Protein AF-A0A822ZTL3-F1 (afdb_monomer_lite)

InterPro domains:
  IPR001005 SANT/Myb domain [cd00167] (25-45)
  IPR009057 Homedomain-like superfamily [SSF46689] (22-49)

Sequence (53 aa):
MFVLERRQGSKLAFTRTRNAYLQSRWSLIAGRIPGRTAVEIEKYWTSRYSTSE

pLDDT: mean 70.39, std 15.46, range [40.81, 92.0]

Foldseek 3Di:
DDDDDPPPPDPPPVVVVVVVVQLVVLQVVQVVPPPDHSVNVVVVVCVVPVPDD

Structure (mmCIF, N/CA/C/O backbone):
data_AF-A0A822ZTL3-F1
#
_entry.id   AF-A0A822ZTL3-F1
#
loop_
_atom_site.group_PDB
_atom_site.id
_atom_site.type_symbol
_atom_site.label_atom_id
_atom_site.label_alt_id
_atom_site.label_comp_id
_atom_site.label_asym_id
_atom_site.label_entity_id
_atom_site.label_seq_id
_atom_site.pdbx_PDB_ins_code
_atom_site.Cartn_x
_atom_site.Cartn_y
_atom_site.Cartn_z
_atom_site.occupancy
_atom_site.B_iso_or_equiv
_atom_site.auth_seq_id
_atom_site.auth_comp_id
_atom_site.auth_asym_id
_atom_site.auth_atom_id
_atom_site.pdbx_PDB_model_num
ATOM 1 N N . MET A 1 1 ? 29.569 32.798 8.390 1.00 50.00 1 MET A N 1
ATOM 2 C CA . MET A 1 1 ? 28.484 32.426 9.322 1.00 50.00 1 MET A CA 1
ATOM 3 C C . MET A 1 1 ? 27.156 32.748 8.654 1.00 50.00 1 MET A C 1
AT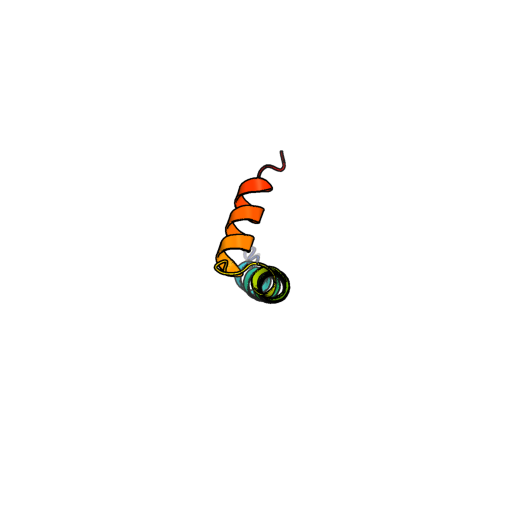OM 5 O O . MET A 1 1 ? 26.754 33.893 8.711 1.00 50.00 1 MET A O 1
ATOM 9 N N . PHE A 1 2 ? 26.528 31.788 7.970 1.00 40.81 2 PHE A N 1
ATOM 10 C CA . PHE A 1 2 ? 25.125 31.874 7.544 1.00 40.81 2 PHE A CA 1
ATOM 11 C C . PHE A 1 2 ? 24.542 30.456 7.464 1.00 40.81 2 PHE A C 1
ATOM 13 O O . PHE A 1 2 ? 24.936 29.656 6.625 1.00 40.81 2 PHE A O 1
ATOM 20 N N . VAL A 1 3 ? 23.697 30.184 8.458 1.00 54.19 3 VAL A N 1
ATOM 21 C CA . VAL A 1 3 ? 22.413 29.469 8.439 1.00 54.19 3 VAL A CA 1
ATOM 22 C C . VAL A 1 3 ? 22.308 28.101 7.739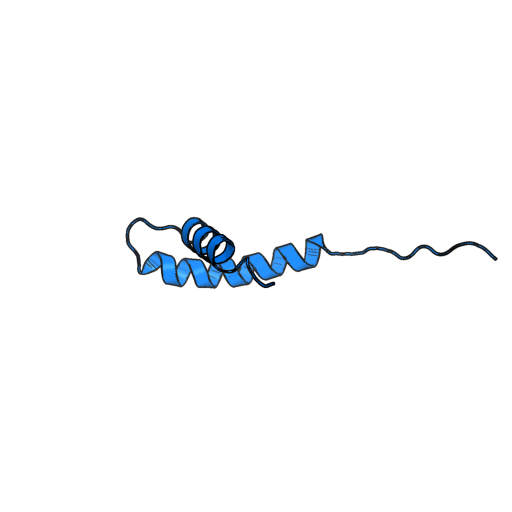 1.00 54.19 3 VAL A C 1
ATOM 24 O O . VAL A 1 3 ? 22.484 27.932 6.539 1.00 54.19 3 VAL A O 1
ATOM 27 N N . LEU A 1 4 ? 21.904 27.140 8.573 1.00 52.00 4 LEU A N 1
ATOM 28 C CA . LEU A 1 4 ? 21.371 25.812 8.289 1.00 52.00 4 LEU A CA 1
ATOM 29 C C . LEU A 1 4 ? 20.194 25.847 7.298 1.00 52.00 4 LEU A C 1
ATOM 31 O O . LEU A 1 4 ? 19.134 26.362 7.633 1.00 52.00 4 LEU A O 1
ATOM 35 N N . GLU A 1 5 ? 20.316 25.159 6.165 1.00 44.91 5 GLU A N 1
ATOM 36 C CA . GLU A 1 5 ? 19.166 24.753 5.346 1.00 44.91 5 GLU A CA 1
ATOM 37 C C . GLU A 1 5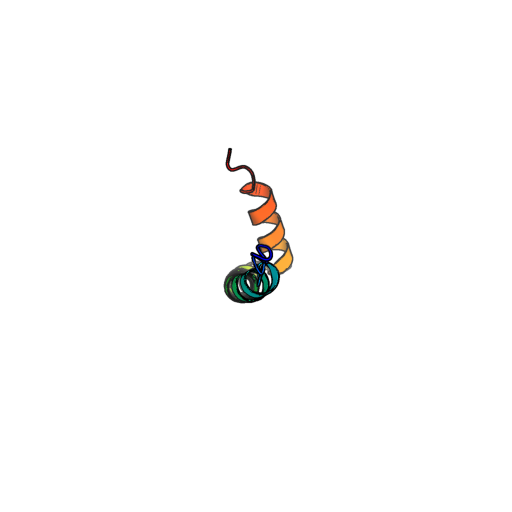 ? 19.201 23.224 5.218 1.00 44.91 5 GLU A C 1
ATOM 39 O O . GLU A 1 5 ? 19.761 22.651 4.278 1.00 44.91 5 GLU A O 1
ATOM 44 N N . ARG A 1 6 ? 18.642 22.523 6.215 1.00 53.75 6 ARG A N 1
ATOM 45 C CA . ARG A 1 6 ? 18.374 21.088 6.071 1.00 53.75 6 ARG A CA 1
ATOM 46 C C . ARG A 1 6 ? 17.282 20.924 5.015 1.00 53.75 6 ARG A C 1
ATOM 48 O O . ARG A 1 6 ? 16.101 21.064 5.320 1.00 53.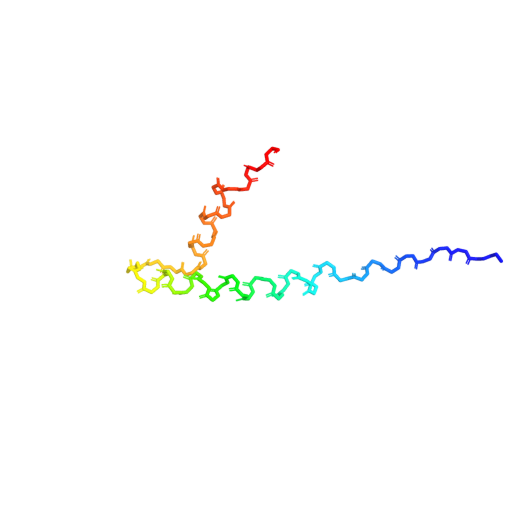75 6 ARG A O 1
ATOM 55 N N . ARG A 1 7 ? 17.665 20.589 3.779 1.00 54.03 7 ARG A N 1
ATOM 56 C CA . ARG A 1 7 ? 16.721 20.158 2.740 1.00 54.03 7 ARG A CA 1
ATOM 57 C C . ARG A 1 7 ? 15.973 18.913 3.222 1.00 54.03 7 ARG A C 1
ATOM 59 O O . ARG A 1 7 ? 16.504 17.807 3.174 1.00 54.03 7 ARG A O 1
ATOM 66 N N . GLN A 1 8 ? 14.723 19.084 3.639 1.00 54.16 8 GLN A N 1
ATOM 67 C CA . GLN A 1 8 ? 13.759 18.004 3.874 1.00 54.16 8 GLN A CA 1
ATOM 68 C C . GLN A 1 8 ? 13.295 17.418 2.528 1.00 54.16 8 GLN A C 1
ATOM 70 O O . GLN A 1 8 ? 12.124 17.488 2.158 1.00 54.16 8 GLN A O 1
ATOM 75 N N . GLY A 1 9 ? 14.230 16.865 1.756 1.00 57.41 9 GLY A N 1
ATOM 76 C CA . GLY A 1 9 ? 13.916 16.126 0.545 1.00 57.41 9 GLY A CA 1
ATOM 77 C C . GLY A 1 9 ? 13.233 14.799 0.882 1.00 57.41 9 GLY A C 1
ATOM 78 O O . GLY A 1 9 ? 13.781 13.975 1.607 1.00 57.41 9 GLY A O 1
ATOM 79 N N . SER A 1 10 ? 12.070 14.575 0.265 1.00 56.84 10 SER A N 1
ATOM 80 C CA . SER A 1 10 ? 11.655 13.249 -0.225 1.00 56.84 10 SER A CA 1
ATOM 81 C C . SER A 1 10 ? 10.835 12.314 0.680 1.00 56.84 10 SER A C 1
ATOM 83 O O . SER A 1 10 ? 10.848 11.107 0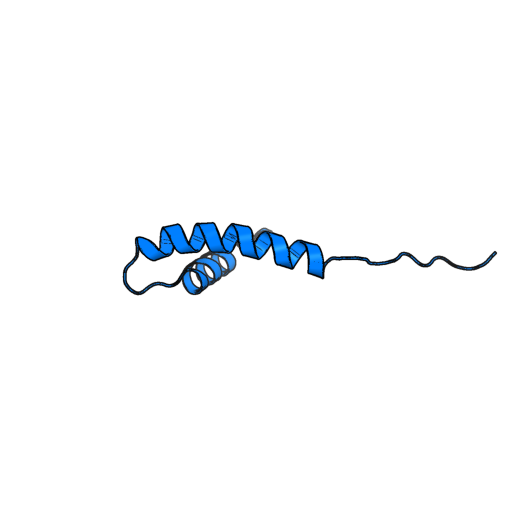.449 1.00 56.84 10 SER A O 1
ATOM 85 N N . LYS A 1 11 ? 9.999 12.801 1.611 1.00 55.16 11 LYS A N 1
ATOM 86 C CA . LYS A 1 11 ? 8.952 11.926 2.208 1.00 55.16 11 LYS A CA 1
ATOM 87 C C . LYS A 1 11 ? 7.928 11.430 1.170 1.00 55.16 11 LYS A C 1
ATOM 89 O O . LYS A 1 11 ? 7.455 10.300 1.266 1.00 55.16 11 LYS A O 1
ATOM 94 N N . LEU A 1 12 ? 7.635 12.246 0.152 1.00 54.31 12 LEU A N 1
ATOM 95 C CA . LEU A 1 12 ? 6.648 11.967 -0.905 1.00 54.31 12 LEU A CA 1
ATOM 96 C C . LEU A 1 12 ? 7.162 11.020 -2.006 1.00 54.31 12 LEU A C 1
ATOM 98 O O . LEU A 1 12 ? 6.390 10.251 -2.573 1.00 54.31 12 LEU A O 1
ATOM 102 N N . ALA A 1 13 ? 8.466 11.035 -2.298 1.00 54.41 13 ALA A N 1
ATOM 103 C CA . ALA A 1 13 ? 9.053 10.150 -3.308 1.00 54.41 13 ALA A CA 1
ATOM 104 C C . ALA A 1 13 ? 9.176 8.703 -2.798 1.00 54.41 13 ALA A C 1
ATOM 106 O O . ALA A 1 13 ? 8.911 7.761 -3.537 1.00 54.41 13 ALA A O 1
ATOM 107 N N . PHE A 1 14 ? 9.499 8.524 -1.512 1.00 53.12 14 PHE A N 1
ATOM 108 C CA . PHE A 1 14 ? 9.601 7.203 -0.885 1.00 53.12 14 PHE A CA 1
ATOM 109 C C . PHE A 1 14 ? 8.233 6.528 -0.685 1.00 53.12 14 PHE A C 1
ATOM 111 O O . PHE A 1 14 ? 8.081 5.325 -0.902 1.00 53.12 14 PHE A O 1
ATOM 118 N N . THR A 1 15 ? 7.206 7.302 -0.322 1.00 54.38 15 THR A N 1
ATOM 119 C CA . THR A 1 15 ? 5.835 6.785 -0.160 1.00 54.38 15 THR A CA 1
ATOM 120 C C . THR A 1 15 ? 5.210 6.360 -1.487 1.00 54.38 15 THR A C 1
ATOM 122 O O . THR A 1 15 ? 4.520 5.341 -1.530 1.00 54.38 15 THR A O 1
ATOM 125 N N . ARG A 1 16 ? 5.504 7.067 -2.586 1.00 58.56 16 ARG A N 1
ATOM 126 C CA . ARG A 1 16 ? 4.966 6.751 -3.918 1.00 58.56 16 ARG A CA 1
ATOM 127 C C . ARG A 1 16 ? 5.434 5.390 -4.451 1.00 58.56 16 ARG A C 1
ATOM 129 O O . ARG A 1 16 ? 4.625 4.660 -5.014 1.00 58.56 16 ARG A O 1
ATOM 136 N N . THR A 1 17 ? 6.693 5.012 -4.234 1.00 55.84 17 THR A N 1
ATOM 137 C CA . THR A 1 17 ? 7.248 3.747 -4.760 1.00 55.84 17 THR A CA 1
ATOM 138 C C . THR A 1 17 ? 6.872 2.533 -3.906 1.00 55.84 17 THR A C 1
ATOM 140 O O . THR A 1 17 ? 6.582 1.464 -4.440 1.00 55.84 17 THR A O 1
ATOM 143 N N . ARG A 1 18 ? 6.806 2.687 -2.574 1.00 58.78 18 ARG A N 1
ATOM 144 C CA . ARG A 1 18 ? 6.398 1.608 -1.657 1.00 58.78 18 ARG A CA 1
ATOM 145 C C . ARG A 1 18 ? 4.958 1.159 -1.909 1.00 58.78 18 ARG A C 1
ATOM 147 O O . ARG A 1 18 ? 4.690 -0.040 -1.950 1.00 58.78 18 ARG A O 1
ATOM 154 N N . ASN A 1 19 ? 4.049 2.115 -2.097 1.00 62.00 19 ASN A N 1
ATOM 155 C CA . ASN A 1 19 ? 2.638 1.816 -2.327 1.00 62.00 19 ASN A CA 1
ATOM 156 C C . ASN A 1 19 ? 2.441 1.043 -3.641 1.00 62.00 19 ASN A C 1
ATOM 158 O O . ASN A 1 19 ? 1.645 0.115 -3.668 1.00 62.00 19 ASN A O 1
ATOM 162 N N . ALA A 1 20 ? 3.225 1.324 -4.690 1.00 63.00 20 ALA A N 1
ATOM 163 C CA . ALA A 1 20 ? 3.153 0.583 -5.953 1.00 63.00 20 ALA A CA 1
ATOM 164 C C . ALA A 1 20 ? 3.533 -0.904 -5.801 1.00 63.00 20 ALA A C 1
ATOM 166 O O . ALA A 1 20 ? 2.844 -1.778 -6.323 1.00 63.00 20 ALA A O 1
ATOM 167 N N . TYR A 1 21 ? 4.588 -1.215 -5.038 1.00 62.44 21 TYR A N 1
ATOM 168 C CA . TYR A 1 21 ? 4.981 -2.606 -4.774 1.00 62.44 21 TYR A CA 1
ATOM 169 C C . TYR A 1 21 ? 3.942 -3.358 -3.924 1.00 62.44 21 TYR A C 1
ATOM 171 O O . TYR A 1 21 ? 3.657 -4.532 -4.163 1.00 62.44 21 TYR A O 1
ATOM 179 N N . LEU A 1 22 ? 3.343 -2.679 -2.942 1.00 69.19 22 LEU A N 1
ATOM 180 C CA . LEU A 1 22 ? 2.288 -3.252 -2.102 1.00 69.19 22 LEU A CA 1
ATOM 181 C C . LEU A 1 22 ? 0.988 -3.466 -2.884 1.00 69.19 22 LEU A C 1
ATOM 183 O O . LEU A 1 22 ? 0.364 -4.517 -2.750 1.00 69.19 22 LEU A O 1
ATOM 187 N N . GLN A 1 23 ? 0.626 -2.531 -3.760 1.00 72.44 23 GLN A N 1
ATOM 188 C CA . GLN A 1 23 ? -0.555 -2.621 -4.613 1.00 72.44 23 GLN A CA 1
ATOM 189 C C . GLN A 1 23 ? -0.492 -3.842 -5.542 1.00 72.44 23 GLN A C 1
ATOM 191 O O . GLN A 1 23 ? -1.486 -4.551 -5.684 1.00 72.44 23 GLN A O 1
ATOM 196 N N . SER A 1 24 ? 0.692 -4.185 -6.063 1.00 78.44 24 SER A N 1
ATOM 197 C CA . SER A 1 24 ? 0.905 -5.429 -6.819 1.00 78.44 24 SER A CA 1
ATOM 198 C C . SER A 1 24 ? 0.608 -6.694 -6.002 1.00 78.44 24 SER A C 1
ATOM 200 O O . SER A 1 24 ? 0.024 -7.643 -6.525 1.00 78.44 24 SER A O 1
ATOM 202 N N . ARG A 1 25 ? 0.953 -6.721 -4.707 1.00 85.50 25 ARG A N 1
ATOM 203 C CA . ARG A 1 25 ? 0.640 -7.862 -3.824 1.00 85.50 25 ARG A CA 1
ATOM 204 C C . ARG A 1 25 ? -0.857 -7.960 -3.547 1.00 85.50 25 ARG A C 1
ATOM 206 O O . ARG A 1 25 ? -1.406 -9.059 -3.569 1.00 85.50 25 ARG A O 1
ATOM 213 N N . TRP A 1 26 ? -1.517 -6.826 -3.332 1.00 87.56 26 TRP A N 1
ATOM 214 C CA . TRP A 1 26 ? -2.958 -6.785 -3.100 1.00 87.56 26 TRP A CA 1
ATOM 215 C C . TRP A 1 26 ? -3.761 -7.207 -4.330 1.00 87.56 26 TRP A C 1
ATOM 217 O O . TRP A 1 26 ? -4.746 -7.920 -4.175 1.00 87.56 26 TRP A O 1
ATOM 227 N N . SER A 1 27 ? -3.309 -6.879 -5.543 1.00 85.25 27 SER A N 1
ATOM 228 C CA . SER A 1 27 ? -3.938 -7.337 -6.792 1.00 85.25 27 SER A CA 1
ATOM 229 C C . SER A 1 27 ? -3.936 -8.863 -6.943 1.00 85.25 27 SER A C 1
ATOM 231 O O . SER A 1 27 ? -4.943 -9.438 -7.352 1.00 85.25 27 SER A O 1
ATOM 233 N N . LEU A 1 28 ? -2.857 -9.545 -6.538 1.00 88.25 28 LEU A N 1
ATOM 234 C CA . LEU A 1 28 ? -2.781 -11.016 -6.547 1.00 88.25 28 LEU A CA 1
ATOM 235 C C . LEU A 1 28 ? -3.714 -11.683 -5.525 1.00 88.25 28 LEU A C 1
ATOM 237 O O . LEU A 1 28 ? -4.109 -12.838 -5.699 1.00 88.25 28 LEU A O 1
ATOM 241 N N . ILE A 1 29 ? -4.026 -10.985 -4.434 1.00 86.44 29 ILE A N 1
ATOM 242 C CA . ILE A 1 29 ? -4.945 -11.463 -3.394 1.00 86.44 29 ILE A CA 1
ATOM 243 C C . ILE A 1 29 ? -6.390 -11.169 -3.813 1.00 86.44 29 ILE A C 1
ATOM 245 O O . ILE A 1 29 ? -7.237 -12.054 -3.741 1.00 86.44 29 ILE A O 1
ATOM 249 N N . ALA A 1 30 ? -6.656 -9.968 -4.329 1.00 87.62 30 ALA A N 1
ATOM 250 C CA . ALA A 1 30 ? -7.955 -9.552 -4.850 1.00 87.62 30 ALA A CA 1
ATOM 251 C C . ALA A 1 30 ? -8.430 -10.447 -6.002 1.00 87.62 30 ALA A C 1
ATOM 253 O O . ALA A 1 30 ? -9.588 -10.845 -6.025 1.00 87.62 30 ALA A O 1
ATOM 254 N N . GLY A 1 31 ? -7.526 -10.874 -6.890 1.00 87.56 31 GLY A N 1
ATOM 255 C CA . GLY A 1 31 ? -7.852 -11.832 -7.953 1.00 87.56 31 GLY A CA 1
ATOM 256 C C . GLY A 1 31 ? -8.348 -13.197 -7.452 1.00 87.56 31 GLY A C 1
ATOM 257 O O . GLY A 1 31 ? -8.959 -13.936 -8.215 1.00 87.56 31 GLY A O 1
ATOM 258 N N . ARG A 1 32 ? -8.118 -13.534 -6.174 1.00 92.00 32 ARG A N 1
ATOM 259 C CA . ARG A 1 32 ? -8.618 -14.762 -5.536 1.00 92.00 32 ARG A CA 1
ATOM 260 C C . ARG A 1 32 ? -9.923 -14.561 -4.758 1.00 92.00 32 ARG A C 1
ATOM 262 O O . ARG A 1 32 ? -10.517 -15.551 -4.344 1.00 92.00 32 ARG A O 1
ATOM 269 N N . ILE A 1 33 ? -10.368 -13.320 -4.544 1.00 88.19 33 ILE A N 1
ATOM 270 C CA . ILE A 1 33 ? -11.574 -12.997 -3.771 1.00 88.19 33 ILE A CA 1
ATOM 271 C C . ILE A 1 33 ? -12.574 -12.301 -4.704 1.00 88.19 33 ILE A C 1
ATOM 273 O O . ILE A 1 33 ? -12.446 -11.098 -4.951 1.00 88.19 33 ILE A O 1
ATOM 277 N N . PRO A 1 34 ? -13.578 -13.025 -5.235 1.00 84.25 34 PRO A N 1
ATOM 278 C CA . PRO A 1 34 ? -14.535 -12.436 -6.160 1.00 84.25 34 PRO A CA 1
ATOM 279 C C . PRO A 1 34 ? -15.265 -11.257 -5.505 1.00 84.25 34 PRO A C 1
ATOM 281 O O . PRO A 1 34 ? -15.741 -11.334 -4.372 1.00 84.25 34 PRO A O 1
ATOM 284 N N . GLY A 1 35 ? -15.322 -10.139 -6.228 1.00 87.25 35 GLY A N 1
ATOM 285 C CA . GLY A 1 35 ? -16.001 -8.920 -5.791 1.00 87.25 35 GLY A CA 1
ATOM 286 C C . GLY A 1 35 ? -15.224 -8.038 -4.812 1.00 87.25 35 GLY A C 1
ATOM 287 O O . GLY A 1 35 ? -15.852 -7.158 -4.225 1.00 87.25 35 GLY A O 1
ATOM 288 N N . ARG A 1 36 ? -13.915 -8.266 -4.592 1.00 88.19 36 ARG A N 1
ATOM 289 C CA . ARG A 1 36 ? -13.030 -7.424 -3.754 1.00 88.19 36 ARG A CA 1
ATOM 290 C C . ARG A 1 36 ? -11.895 -6.855 -4.594 1.00 88.19 36 ARG A C 1
ATOM 292 O O . ARG A 1 36 ? -11.287 -7.563 -5.390 1.00 88.19 36 ARG A O 1
ATOM 299 N N . THR A 1 37 ? -11.596 -5.574 -4.400 1.00 89.69 37 THR A N 1
ATOM 300 C CA . THR A 1 37 ? -10.498 -4.888 -5.090 1.00 89.69 37 THR A CA 1
ATOM 301 C C . THR A 1 37 ? -9.239 -4.822 -4.226 1.00 89.69 37 THR A C 1
ATOM 303 O O . THR A 1 37 ? -9.301 -4.838 -2.997 1.00 89.69 37 THR A O 1
ATOM 306 N N . ALA A 1 38 ? -8.074 -4.697 -4.868 1.00 87.00 38 ALA A N 1
ATOM 307 C CA . ALA A 1 38 ? -6.788 -4.538 -4.182 1.00 87.00 38 ALA A CA 1
ATOM 308 C C . ALA A 1 38 ? -6.802 -3.377 -3.169 1.00 87.00 38 ALA A C 1
ATOM 310 O O . ALA A 1 38 ? -6.273 -3.503 -2.068 1.00 87.00 38 ALA A O 1
ATOM 311 N N . VAL A 1 39 ? -7.472 -2.277 -3.527 1.00 85.00 39 VAL A N 1
ATOM 312 C CA . VAL A 1 39 ? -7.598 -1.064 -2.705 1.00 85.00 39 VAL A CA 1
ATOM 313 C C . VAL A 1 39 ? -8.427 -1.310 -1.442 1.00 85.00 39 VAL A C 1
ATOM 315 O O . VAL A 1 39 ? -8.095 -0.796 -0.375 1.00 85.00 39 VAL A O 1
ATOM 318 N N . GLU A 1 40 ? -9.502 -2.092 -1.535 1.00 87.25 40 GLU A N 1
ATOM 319 C CA . GLU A 1 40 ? -10.336 -2.425 -0.374 1.00 87.25 40 GLU A CA 1
ATOM 320 C C . GLU A 1 40 ? -9.600 -3.337 0.609 1.00 87.25 40 GLU A C 1
ATOM 322 O O . GLU A 1 40 ? -9.681 -3.127 1.820 1.00 87.25 40 GLU A O 1
ATOM 327 N N . ILE A 1 41 ? -8.839 -4.309 0.097 1.00 86.94 41 ILE A N 1
ATOM 328 C CA . ILE A 1 41 ? -8.037 -5.216 0.927 1.00 86.94 41 ILE A CA 1
ATOM 329 C C . ILE A 1 41 ? -6.901 -4.448 1.615 1.00 86.94 41 ILE A C 1
ATOM 331 O O . ILE A 1 41 ? -6.691 -4.619 2.817 1.00 86.94 41 ILE A O 1
ATOM 335 N N . GLU A 1 42 ? -6.219 -3.558 0.886 1.00 86.75 42 GLU A N 1
ATOM 336 C CA . GLU A 1 42 ? -5.197 -2.668 1.444 1.00 86.75 42 GLU A CA 1
ATOM 337 C C . GLU A 1 42 ? -5.770 -1.826 2.590 1.00 86.75 42 GLU A C 1
ATOM 339 O O . GLU A 1 42 ? -5.250 -1.870 3.704 1.00 86.75 42 GLU A O 1
ATOM 344 N N . LYS A 1 43 ? -6.891 -1.128 2.356 1.00 85.75 43 LYS A N 1
ATOM 345 C CA . LYS A 1 43 ? -7.555 -0.304 3.379 1.00 85.75 43 LYS A CA 1
ATOM 346 C C . LYS A 1 43 ? -7.956 -1.105 4.612 1.00 85.75 43 LYS A C 1
ATOM 348 O O . LYS A 1 43 ? -7.732 -0.641 5.728 1.00 85.75 43 LYS A O 1
ATOM 353 N N . TYR A 1 44 ? -8.536 -2.291 4.427 1.00 85.31 44 TYR A N 1
ATOM 354 C CA . TYR A 1 44 ? -8.926 -3.158 5.536 1.00 85.31 44 TYR A CA 1
ATOM 355 C C . TYR A 1 44 ? -7.716 -3.559 6.389 1.00 85.31 44 TYR A C 1
ATOM 357 O O . TYR A 1 44 ? -7.760 -3.459 7.615 1.00 85.31 44 TYR A O 1
ATOM 365 N N . TRP A 1 45 ? -6.617 -3.962 5.746 1.00 82.62 45 TRP A N 1
ATOM 366 C CA . TRP A 1 45 ? -5.406 -4.386 6.444 1.00 82.62 45 TRP A CA 1
ATOM 367 C C . TRP A 1 45 ? -4.725 -3.226 7.170 1.00 82.62 45 TRP A C 1
ATOM 369 O O . TRP A 1 45 ? -4.398 -3.340 8.351 1.00 82.62 45 TRP A O 1
ATOM 379 N N . THR A 1 46 ? -4.563 -2.081 6.504 1.00 79.75 46 THR A N 1
ATOM 380 C CA . THR A 1 46 ? -3.991 -0.885 7.132 1.00 79.75 46 THR A CA 1
ATOM 381 C C . THR A 1 46 ? -4.853 -0.419 8.302 1.00 79.75 46 THR A C 1
ATOM 383 O O . THR A 1 46 ? -4.312 -0.102 9.351 1.00 79.75 46 THR A O 1
ATOM 386 N N . SER A 1 47 ? -6.183 -0.465 8.194 1.00 81.88 47 SER A N 1
ATOM 387 C CA . SER A 1 47 ? -7.071 -0.120 9.312 1.00 81.88 47 SER A CA 1
ATOM 388 C C . SER A 1 47 ? -6.979 -1.094 10.490 1.00 81.88 47 SER A C 1
ATOM 390 O O . SER A 1 47 ? -7.196 -0.673 11.621 1.00 81.88 47 SER A O 1
ATOM 392 N N . ARG A 1 48 ? -6.703 -2.383 10.249 1.00 79.75 48 ARG A N 1
ATOM 393 C CA . ARG A 1 48 ? -6.644 -3.416 11.299 1.00 79.75 48 ARG A CA 1
ATOM 394 C C . ARG A 1 48 ? -5.307 -3.487 12.029 1.00 79.75 48 ARG A C 1
ATOM 396 O O . ARG A 1 48 ? -5.295 -3.907 13.178 1.00 79.75 48 ARG A O 1
ATOM 403 N N . TYR A 1 49 ? -4.216 -3.092 11.377 1.00 68.56 49 TYR A N 1
ATOM 404 C CA . TYR A 1 49 ? -2.859 -3.202 11.925 1.00 68.56 49 TYR A CA 1
ATOM 405 C C . TYR A 1 49 ? -2.152 -1.848 12.105 1.00 68.56 49 TYR A C 1
ATOM 407 O O . TYR A 1 49 ? -0.983 -1.821 12.473 1.00 68.56 49 TYR A O 1
ATOM 415 N N . SER A 1 50 ? -2.838 -0.717 11.881 1.00 60.12 50 SER A N 1
ATOM 416 C CA . SER A 1 50 ? -2.295 0.617 12.201 1.00 60.12 50 SER A CA 1
ATOM 417 C C . SER A 1 50 ? -2.267 0.919 13.707 1.00 60.12 50 SER A C 1
ATOM 419 O O . SER A 1 50 ? -1.744 1.959 14.100 1.00 60.12 50 SER A O 1
ATOM 421 N N . THR A 1 51 ? -2.780 0.027 14.551 1.00 59.19 51 THR A N 1
ATOM 422 C CA . THR A 1 51 ? -2.474 -0.029 15.983 1.00 59.19 51 THR A CA 1
ATOM 423 C C . THR A 1 51 ? -1.175 -0.806 16.176 1.00 59.19 51 THR A C 1
ATOM 425 O O . THR A 1 51 ? -1.165 -2.007 16.427 1.00 59.19 51 THR A O 1
ATOM 428 N N . SER A 1 52 ? -0.054 -0.118 15.993 1.00 56.78 52 SER A N 1
ATOM 429 C CA . SER A 1 52 ? 1.181 -0.461 16.694 1.00 56.78 52 SER A CA 1
ATOM 430 C C . SER A 1 52 ? 1.364 0.629 17.744 1.00 56.78 52 SER A C 1
ATOM 432 O O . SER A 1 52 ? 1.664 1.767 17.383 1.00 56.78 52 SER A O 1
ATOM 434 N N . GLU A 1 53 ? 1.033 0.293 18.992 1.00 50.28 53 GLU A N 1
ATOM 435 C CA . GLU A 1 53 ? 1.504 1.018 20.182 1.00 50.28 53 GLU A CA 1
ATOM 436 C C . GLU A 1 53 ? 3.034 0.944 20.276 1.00 50.28 53 GLU A C 1
ATOM 438 O O . GLU A 1 53 ? 3.597 -0.106 19.877 1.00 50.28 53 GLU A O 1
#

Organism: Nelumbo nucifera (NCBI:txid4432)

Secondary structure (DSSP, 8-state):
----------HHHHHHHHHHHHHHHHHHHHTTSTT--HHHHHHHHHHHH----

Radius 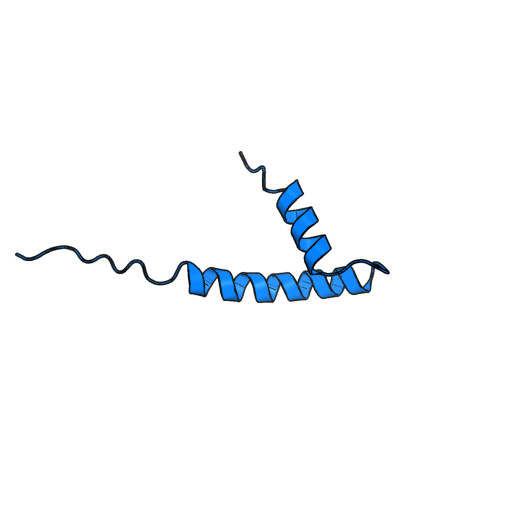of gyration: 17.43 Å; chains: 1; bounding box: 44×47×28 Å